Protein AF-A0A4R3LFB1-F1 (afdb_monomer_lite)

Organism: NCBI:txid114249

InterPro domains:
  IPR007159 SpoVT-AbrB domain [PF04014] (20-61)
  IPR007159 SpoVT-AbrB domain [SM00966] (21-67)
  IPR037914 SpoVT-AbrB domain superfamily [SSF89447] (18-91)

Sequence (94 aa):
MDMLKAKSRMYIFVGDAMQVARWGNSLAVRLPAAVVRELQLREGDEIEIVALERQRWAVRPASAPVEALRAVRRLRGRLPADFHFEREQAHERG

pLDDT: mean 78.95, std 16.66, range [34.06, 96.69]

Structure (mmCIF, N/CA/C/O backbone):
data_AF-A0A4R3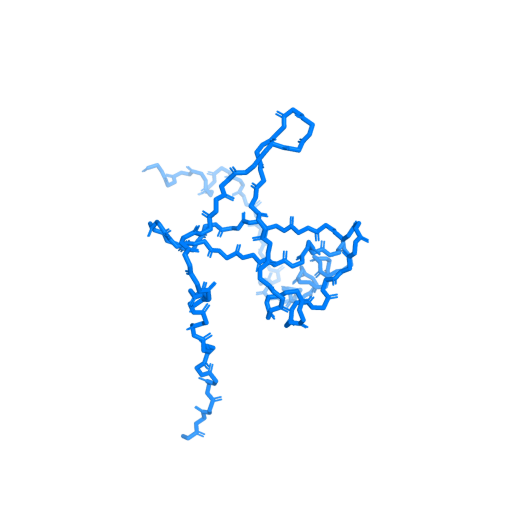LFB1-F1
#
_entry.id   AF-A0A4R3LFB1-F1
#
loop_
_atom_site.group_PDB
_atom_site.id
_atom_site.type_symbol
_atom_site.label_atom_id
_atom_site.label_alt_id
_atom_site.label_comp_id
_atom_site.label_asym_id
_atom_site.label_entity_id
_atom_site.label_seq_id
_atom_site.pdbx_PDB_ins_code
_atom_site.Cartn_x
_atom_site.Cartn_y
_atom_site.Cartn_z
_atom_site.occupancy
_atom_site.B_iso_or_equiv
_atom_site.auth_seq_id
_atom_site.auth_comp_id
_atom_site.auth_asym_id
_atom_site.auth_atom_id
_atom_site.pdbx_PDB_model_num
ATOM 1 N N . MET A 1 1 ? -15.205 1.292 -32.553 1.00 39.31 1 MET A N 1
ATOM 2 C CA . MET A 1 1 ? -15.851 0.336 -31.639 1.00 39.31 1 MET A CA 1
ATOM 3 C C . MET A 1 1 ? -14.728 -0.424 -30.971 1.00 39.31 1 MET A C 1
ATOM 5 O O . MET A 1 1 ? -14.278 -1.418 -31.512 1.00 39.31 1 MET A O 1
ATOM 9 N N . ASP A 1 2 ? -14.185 0.128 -29.887 1.00 35.47 2 ASP A N 1
ATOM 10 C CA . ASP A 1 2 ? -13.311 -0.650 -29.020 1.00 35.47 2 ASP A CA 1
ATOM 11 C C . ASP A 1 2 ? -13.526 -0.248 -27.564 1.00 35.47 2 ASP A C 1
ATOM 13 O O . ASP A 1 2 ? -13.599 0.927 -27.195 1.00 35.47 2 ASP A O 1
ATOM 17 N N . MET A 1 3 ? -13.762 -1.287 -26.784 1.00 34.06 3 MET A N 1
ATOM 18 C CA . MET A 1 3 ? -14.402 -1.325 -25.482 1.00 34.06 3 MET A CA 1
ATOM 19 C C . MET A 1 3 ? -13.317 -1.191 -24.413 1.00 34.06 3 MET A C 1
ATOM 21 O O . MET A 1 3 ? -12.946 -2.157 -23.746 1.00 34.06 3 MET A O 1
ATOM 25 N N . LEU A 1 4 ? -12.773 0.010 -24.220 1.00 43.22 4 LEU A N 1
ATOM 26 C CA . LEU A 1 4 ? -11.897 0.262 -23.075 1.00 43.22 4 LEU A CA 1
ATOM 27 C C . LEU A 1 4 ? -12.755 0.435 -21.822 1.00 43.22 4 LEU A C 1
ATOM 29 O O . LEU A 1 4 ? -13.140 1.536 -21.441 1.00 43.22 4 LEU A O 1
ATOM 33 N N . LYS A 1 5 ? -13.080 -0.727 -21.238 1.00 38.62 5 LYS A N 1
ATOM 34 C CA . LYS A 1 5 ? -13.634 -0.971 -19.903 1.00 38.62 5 LYS A CA 1
ATOM 35 C C . LYS A 1 5 ? -13.503 0.257 -19.003 1.00 38.62 5 LYS A C 1
ATOM 37 O O . LYS A 1 5 ? -12.423 0.534 -18.477 1.00 38.62 5 LYS A O 1
ATOM 42 N N . ALA A 1 6 ? -14.616 0.953 -18.793 1.00 37.59 6 ALA A N 1
ATOM 43 C CA . ALA A 1 6 ? -14.754 1.870 -17.679 1.00 37.59 6 ALA A CA 1
ATOM 44 C C . ALA A 1 6 ? -14.433 1.071 -16.407 1.00 37.59 6 ALA A C 1
ATOM 46 O O . ALA A 1 6 ? -15.207 0.207 -16.002 1.00 37.59 6 ALA A O 1
ATOM 47 N N . LYS A 1 7 ? -13.244 1.277 -15.825 1.00 42.03 7 LYS A N 1
ATOM 48 C CA . LYS A 1 7 ? -12.931 0.752 -14.495 1.00 42.03 7 LYS A CA 1
ATOM 49 C C . LYS A 1 7 ? -13.896 1.448 -13.548 1.00 42.03 7 LYS A C 1
ATOM 51 O O . LYS A 1 7 ? -13.717 2.630 -13.254 1.00 42.03 7 LYS A O 1
ATOM 56 N N . SER A 1 8 ? -14.955 0.743 -13.170 1.00 41.34 8 SER A N 1
ATOM 57 C CA . SER A 1 8 ? -15.963 1.208 -12.230 1.00 41.34 8 SER A CA 1
ATOM 58 C C . SER A 1 8 ? -15.265 1.821 -11.019 1.00 41.34 8 SER A C 1
ATOM 60 O O . SER A 1 8 ? -14.508 1.151 -10.320 1.00 41.34 8 SER A O 1
ATOM 62 N N . ARG A 1 9 ? -15.472 3.122 -10.797 1.00 49.72 9 ARG A N 1
ATOM 63 C CA . ARG A 1 9 ? -15.057 3.788 -9.562 1.00 49.72 9 ARG A CA 1
ATOM 64 C C . ARG A 1 9 ? -15.936 3.239 -8.447 1.00 49.72 9 ARG A C 1
ATOM 66 O O . ARG A 1 9 ? -17.066 3.689 -8.281 1.00 49.72 9 ARG A O 1
ATOM 73 N N . MET A 1 10 ? -15.446 2.242 -7.720 1.00 48.50 10 MET A N 1
ATOM 74 C CA . MET A 1 10 ? -16.169 1.703 -6.577 1.00 48.50 10 MET A CA 1
ATOM 75 C C . MET A 1 10 ? -15.872 2.569 -5.349 1.00 48.50 10 MET A C 1
ATOM 77 O O . MET A 1 10 ? -14.882 2.375 -4.648 1.00 48.50 10 MET A O 1
ATOM 81 N N . TYR A 1 11 ? -16.723 3.568 -5.116 1.00 55.19 11 TYR A N 1
ATOM 82 C CA . TYR A 1 11 ? -16.754 4.300 -3.852 1.00 55.19 11 TYR A CA 1
ATOM 83 C C . TYR A 1 11 ? -17.500 3.440 -2.833 1.00 55.19 11 TYR A C 1
ATOM 85 O O . TYR A 1 11 ? -18.728 3.382 -2.841 1.00 55.19 11 TYR A O 1
ATOM 93 N N . ILE A 1 12 ? -16.768 2.723 -1.983 1.00 57.25 12 ILE A N 1
ATOM 94 C CA . ILE A 1 12 ? -17.385 1.899 -0.942 1.00 57.25 12 ILE A CA 1
ATOM 95 C C . ILE A 1 12 ? -17.658 2.788 0.266 1.00 57.25 12 ILE A C 1
ATOM 97 O O . ILE A 1 12 ? -16.806 2.950 1.134 1.00 57.25 12 ILE A O 1
ATOM 101 N N . PHE A 1 13 ? -18.863 3.346 0.317 1.00 53.16 13 PHE A N 1
ATOM 102 C CA . PHE A 1 13 ? -19.466 3.849 1.549 1.00 53.16 13 PHE A CA 1
ATOM 103 C C . PHE A 1 13 ? -20.521 2.832 1.985 1.00 53.16 13 PHE A C 1
ATOM 105 O O . PHE A 1 13 ? -21.665 2.878 1.543 1.00 53.16 13 PHE A O 1
ATOM 112 N N . VAL A 1 14 ? -20.116 1.847 2.788 1.00 46.06 14 VAL A N 1
ATOM 113 C CA . VAL A 1 14 ? -21.036 0.870 3.387 1.00 46.06 14 VAL A CA 1
ATOM 114 C C . VAL A 1 14 ? -21.149 1.215 4.871 1.00 46.06 14 VAL A C 1
ATOM 116 O O . VAL A 1 14 ? -20.293 0.815 5.653 1.00 46.06 14 VAL A O 1
ATOM 119 N N . GLY A 1 15 ? -22.182 1.983 5.236 1.00 62.56 15 GLY A N 1
ATOM 120 C CA . GLY A 1 15 ? -22.472 2.405 6.616 1.00 62.56 15 GLY A CA 1
ATOM 121 C C . GLY A 1 15 ? -21.764 3.687 7.073 1.00 62.56 15 GLY A C 1
ATOM 122 O O . GLY A 1 15 ? -21.172 4.398 6.257 1.00 62.56 15 GLY A O 1
ATOM 123 N N . ASP A 1 16 ? -21.865 3.974 8.380 1.00 57.59 16 ASP A N 1
ATOM 124 C CA . ASP A 1 16 ? -21.187 5.092 9.053 1.00 57.59 16 ASP A CA 1
ATOM 125 C C . ASP A 1 16 ? -19.709 5.187 8.645 1.00 57.59 16 ASP A C 1
ATOM 127 O O . ASP A 1 16 ? -19.049 4.180 8.372 1.00 57.59 16 ASP A O 1
ATOM 131 N N . ALA A 1 17 ? -19.192 6.417 8.591 1.00 69.94 17 ALA A N 1
ATOM 132 C CA . ALA A 1 17 ? -17.844 6.715 8.123 1.00 69.94 17 ALA A CA 1
ATOM 133 C C . ALA A 1 17 ? -16.783 5.788 8.747 1.00 69.94 17 ALA A C 1
ATOM 135 O O . ALA A 1 17 ? -16.761 5.549 9.957 1.00 69.94 17 ALA A O 1
ATOM 136 N N . MET A 1 18 ? -15.871 5.286 7.908 1.00 82.12 18 MET A N 1
ATOM 137 C CA . MET A 1 18 ? -14.775 4.432 8.357 1.00 82.12 18 MET A CA 1
ATOM 138 C C . MET A 1 18 ? -13.893 5.169 9.365 1.00 82.12 18 MET A C 1
ATOM 140 O O . MET A 1 18 ? -13.400 6.261 9.089 1.00 82.12 18 MET A O 1
ATOM 144 N N . GLN A 1 19 ? -13.678 4.553 10.526 1.00 87.00 19 GLN A N 1
ATOM 145 C CA . GLN A 1 19 ? -12.847 5.123 11.581 1.00 87.00 19 GLN A CA 1
ATOM 146 C C . GLN A 1 19 ? -11.413 4.606 11.498 1.00 87.00 19 GLN A C 1
ATOM 148 O O . GLN A 1 19 ? -11.161 3.433 11.205 1.00 87.00 19 GLN A O 1
ATOM 153 N N . VAL A 1 20 ? -10.475 5.501 11.793 1.00 92.06 20 VAL A N 1
ATOM 154 C CA . VAL A 1 20 ? -9.061 5.171 11.949 1.00 92.06 20 VAL A CA 1
ATOM 155 C C . VAL A 1 20 ? -8.849 4.541 13.327 1.00 92.06 20 VAL A C 1
ATOM 157 O O . VAL A 1 20 ? -9.348 5.043 14.331 1.00 92.06 20 VAL A O 1
ATOM 160 N N . ALA A 1 21 ? -8.090 3.451 13.377 1.00 93.81 21 ALA A N 1
ATOM 161 C CA . ALA A 1 21 ? -7.708 2.745 14.595 1.00 93.81 21 ALA A CA 1
ATOM 162 C C . ALA A 1 21 ? -6.179 2.654 14.718 1.00 93.81 21 ALA A C 1
ATOM 164 O O . ALA A 1 21 ? -5.451 2.948 13.773 1.00 93.81 21 ALA A O 1
ATOM 165 N N . ARG A 1 22 ? -5.678 2.234 15.883 1.00 96.69 22 ARG A N 1
ATOM 166 C CA . ARG A 1 22 ? -4.244 2.024 16.128 1.00 96.69 22 ARG A CA 1
ATOM 167 C C . ARG A 1 22 ? -3.884 0.544 15.990 1.00 96.69 22 ARG A C 1
ATOM 169 O O . ARG A 1 22 ? -4.535 -0.297 16.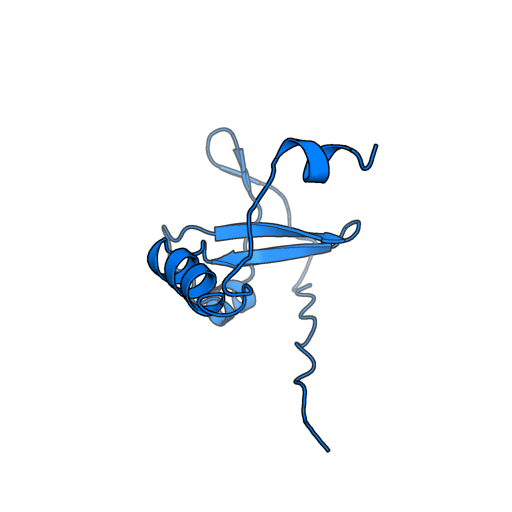604 1.00 96.69 22 ARG A O 1
ATOM 176 N N . TRP A 1 23 ? -2.830 0.245 15.235 1.00 94.12 23 TRP A N 1
ATOM 177 C CA . TRP A 1 23 ? -2.214 -1.077 15.116 1.00 94.12 23 TRP A CA 1
ATOM 178 C C . TRP A 1 23 ? -0.721 -0.955 15.432 1.00 94.12 23 TRP A C 1
ATOM 180 O O . TRP A 1 23 ? 0.041 -0.345 14.682 1.00 94.12 23 TRP A O 1
ATOM 190 N N . GLY A 1 24 ? -0.311 -1.463 16.598 1.00 94.25 24 GLY A N 1
ATOM 191 C CA . GLY A 1 24 ? 1.033 -1.221 17.126 1.00 94.25 24 GLY A CA 1
ATOM 192 C C . GLY A 1 24 ? 1.317 0.279 17.271 1.00 94.25 24 GLY A C 1
ATOM 193 O O . GLY A 1 24 ? 0.539 1.007 17.889 1.00 94.25 24 GLY A O 1
ATOM 194 N N . ASN A 1 25 ? 2.408 0.738 16.654 1.00 96.56 25 ASN A N 1
ATOM 195 C CA . ASN A 1 25 ? 2.826 2.146 16.644 1.00 96.56 25 ASN A CA 1
ATOM 196 C C . ASN A 1 25 ? 2.258 2.946 15.458 1.00 96.56 25 ASN A C 1
ATOM 198 O O . ASN A 1 25 ? 2.666 4.083 15.231 1.00 96.56 25 ASN A O 1
ATOM 202 N N . SER A 1 26 ? 1.337 2.365 14.689 1.00 94.88 26 SER A N 1
ATOM 203 C CA . SER A 1 26 ? 0.818 2.955 13.456 1.00 94.88 26 SER A CA 1
ATOM 204 C C . SER A 1 26 ? -0.700 3.105 13.480 1.00 94.88 26 SER A C 1
ATOM 206 O O . SER A 1 26 ? -1.404 2.503 14.295 1.00 94.88 26 SER A O 1
ATOM 208 N N . LEU A 1 27 ? -1.209 3.939 12.574 1.0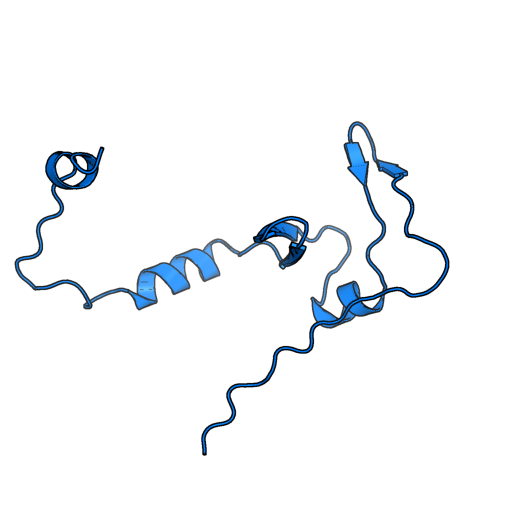0 95.25 27 LEU A N 1
ATOM 209 C CA . LEU A 1 27 ? -2.636 4.081 12.309 1.00 95.25 27 LEU A CA 1
ATOM 210 C C . LEU A 1 27 ? -3.061 3.145 11.178 1.00 95.25 27 LEU A C 1
ATOM 212 O O . LEU A 1 27 ? -2.30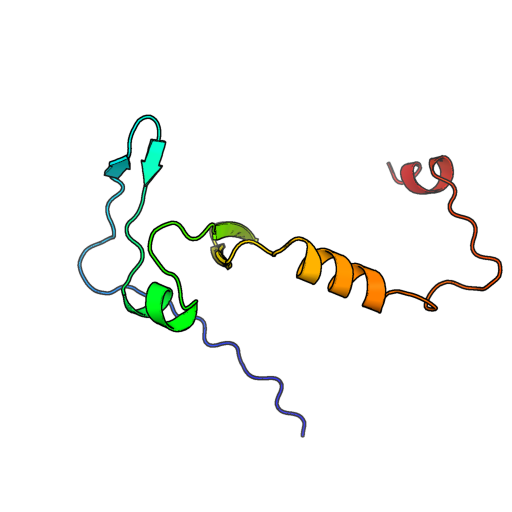7 2.910 10.237 1.00 95.25 27 LEU A O 1
ATOM 216 N N . ALA A 1 28 ? -4.285 2.642 11.270 1.00 92.56 28 ALA A N 1
ATOM 217 C CA . ALA A 1 28 ? -4.865 1.711 10.321 1.00 92.56 28 ALA A CA 1
ATOM 218 C C . ALA A 1 28 ? -6.329 2.057 10.046 1.00 92.56 28 ALA A C 1
ATOM 220 O O . ALA A 1 28 ? -7.052 2.550 10.913 1.00 92.56 28 ALA A O 1
ATOM 221 N N . VAL A 1 29 ? -6.778 1.741 8.836 1.00 90.00 29 VAL A N 1
ATOM 222 C CA . VAL A 1 29 ? -8.194 1.723 8.463 1.00 90.00 29 VAL A CA 1
ATOM 223 C C . VAL A 1 29 ? -8.594 0.290 8.158 1.00 90.00 29 VAL A C 1
ATOM 225 O O . VAL A 1 29 ? -7.781 -0.511 7.695 1.00 90.00 29 VAL A O 1
ATOM 228 N N . ARG A 1 30 ? -9.854 -0.053 8.412 1.00 89.12 30 ARG A N 1
ATOM 229 C CA . ARG A 1 30 ? -10.388 -1.344 7.973 1.00 89.12 30 ARG A CA 1
ATOM 230 C C . ARG A 1 30 ? -10.517 -1.324 6.450 1.00 89.12 30 ARG A C 1
ATOM 232 O O . ARG A 1 30 ? -10.878 -0.299 5.886 1.00 89.12 30 ARG A O 1
ATOM 239 N N . LEU A 1 31 ? -10.260 -2.444 5.781 1.00 87.75 31 LEU A N 1
ATOM 240 C CA . LEU A 1 31 ? -10.615 -2.593 4.369 1.00 87.75 31 LEU A CA 1
ATOM 241 C C . LEU A 1 31 ? -12.017 -3.206 4.269 1.00 87.75 31 LEU A C 1
ATOM 243 O O . LEU A 1 31 ? -12.279 -4.220 4.920 1.00 87.75 31 LEU A O 1
ATOM 247 N N . PRO A 1 32 ? -12.938 -2.630 3.476 1.00 87.06 32 PRO A N 1
ATOM 248 C CA . PRO A 1 32 ? -14.244 -3.236 3.273 1.00 87.06 32 PRO A CA 1
ATOM 249 C C . PRO A 1 32 ? -14.121 -4.621 2.627 1.00 87.06 32 PRO A C 1
ATOM 251 O O . PRO A 1 32 ? -13.276 -4.837 1.757 1.00 87.06 32 PRO A O 1
ATOM 254 N N . ALA A 1 33 ? -15.032 -5.537 2.963 1.00 86.00 33 ALA A N 1
ATOM 255 C CA . ALA A 1 33 ? -15.007 -6.909 2.446 1.00 86.00 33 ALA A CA 1
ATOM 256 C C . ALA A 1 33 ? -15.067 -6.999 0.908 1.00 86.00 33 ALA A C 1
ATOM 258 O O . ALA A 1 33 ? -14.598 -7.982 0.338 1.00 86.00 33 ALA A O 1
ATOM 259 N N . ALA A 1 34 ? -15.655 -6.005 0.235 1.00 84.88 34 ALA A N 1
ATOM 260 C CA . ALA A 1 34 ? -15.662 -5.930 -1.224 1.00 84.88 34 ALA A CA 1
ATOM 261 C C . ALA A 1 34 ? -14.257 -5.661 -1.796 1.00 84.88 34 ALA A C 1
ATOM 263 O O . ALA A 1 34 ? -13.871 -6.334 -2.747 1.00 84.88 34 ALA A O 1
ATOM 264 N N . VAL A 1 35 ? -13.465 -4.774 -1.172 1.00 86.44 35 VAL A N 1
ATOM 265 C CA . VAL A 1 35 ? -12.068 -4.508 -1.576 1.00 86.44 35 VAL A CA 1
ATOM 266 C C . VAL A 1 35 ? -11.215 -5.754 -1.399 1.00 86.44 35 VAL A C 1
ATOM 268 O O . VAL A 1 35 ? -10.497 -6.139 -2.314 1.00 86.44 35 VAL A O 1
ATOM 271 N N . VAL A 1 36 ? -11.321 -6.404 -0.236 1.00 90.75 36 VAL A N 1
ATOM 272 C CA . VAL A 1 36 ? -10.563 -7.627 0.074 1.00 90.75 36 VAL A CA 1
ATOM 273 C C . VAL A 1 36 ? -10.839 -8.710 -0.969 1.00 90.75 36 VAL A C 1
ATOM 275 O O . VAL A 1 36 ? -9.907 -9.325 -1.477 1.00 90.75 36 VAL A O 1
ATOM 278 N N . ARG A 1 37 ? -12.111 -8.902 -1.344 1.00 89.75 37 ARG A N 1
ATOM 279 C CA . ARG A 1 37 ? -12.513 -9.880 -2.364 1.00 89.75 37 ARG A CA 1
ATOM 280 C C . ARG A 1 37 ? -12.021 -9.523 -3.764 1.00 89.75 37 ARG A C 1
ATOM 282 O O . ARG A 1 37 ? -11.513 -10.398 -4.455 1.00 89.75 37 ARG A O 1
ATOM 289 N N . GLU A 1 38 ? -12.169 -8.270 -4.183 1.00 87.75 38 GLU A N 1
ATOM 290 C CA . GLU A 1 38 ? -11.762 -7.829 -5.522 1.00 87.75 38 GLU A CA 1
ATOM 291 C C . GLU A 1 38 ? -10.244 -7.908 -5.716 1.00 87.75 38 GLU A C 1
ATOM 293 O O . GLU A 1 38 ? -9.774 -8.384 -6.748 1.00 87.75 38 GLU A O 1
ATOM 298 N N . LEU A 1 39 ? -9.480 -7.498 -4.702 1.00 88.31 39 LEU A N 1
ATOM 299 C CA . LEU A 1 39 ? -8.019 -7.549 -4.713 1.00 88.31 39 LEU A CA 1
ATOM 300 C C . LEU A 1 39 ? -7.455 -8.919 -4.297 1.00 88.31 39 LEU A C 1
ATOM 302 O O . LEU A 1 39 ? -6.242 -9.097 -4.321 1.00 88.31 39 LEU A O 1
ATOM 306 N N . GLN A 1 40 ? -8.324 -9.875 -3.945 1.00 91.56 40 GLN A N 1
ATOM 307 C CA . GLN A 1 40 ? -7.982 -11.231 -3.494 1.00 91.56 40 GLN A CA 1
ATOM 308 C C . GLN A 1 40 ? -6.989 -11.265 -2.320 1.00 91.56 40 GLN A C 1
ATOM 310 O O . GLN A 1 40 ? -6.170 -12.179 -2.224 1.00 91.56 40 GLN A O 1
ATOM 315 N N . LEU A 1 41 ? -7.084 -10.275 -1.429 1.00 91.69 41 LEU A N 1
ATOM 316 C CA . LEU A 1 41 ? -6.179 -10.121 -0.294 1.00 91.69 41 LEU A CA 1
ATOM 317 C C . LEU A 1 41 ? -6.439 -11.182 0.774 1.00 91.69 41 LEU A C 1
ATOM 319 O O . LEU A 1 41 ? -7.583 -11.564 1.044 1.00 91.69 41 LEU A O 1
ATOM 323 N N . ARG A 1 42 ? -5.363 -11.600 1.426 1.00 93.69 42 ARG A N 1
ATOM 324 C CA . ARG A 1 42 ? -5.334 -12.504 2.573 1.00 93.69 42 ARG A CA 1
ATOM 325 C C . ARG A 1 42 ? -4.612 -11.832 3.732 1.00 93.69 42 ARG A C 1
ATOM 327 O O . ARG A 1 42 ? -3.931 -10.821 3.574 1.00 93.69 42 ARG A O 1
ATOM 334 N N . GLU A 1 43 ? -4.786 -12.386 4.924 1.00 90.88 43 GLU A N 1
ATOM 335 C CA . GLU A 1 43 ? -4.013 -11.941 6.079 1.00 90.88 43 GLU A CA 1
ATOM 336 C C . GLU A 1 43 ? -2.511 -12.127 5.815 1.00 90.88 43 GLU A C 1
ATOM 338 O O . GLU A 1 43 ? -2.088 -13.174 5.328 1.00 90.88 43 GLU A O 1
ATOM 343 N N . GLY A 1 44 ? -1.725 -11.092 6.120 1.00 89.88 44 GLY A N 1
ATOM 344 C CA . GLY A 1 44 ? -0.283 -11.063 5.871 1.00 89.88 44 GLY A CA 1
ATOM 345 C C . GLY A 1 44 ? 0.127 -10.569 4.481 1.00 89.88 44 GLY A C 1
ATOM 346 O O . GLY A 1 44 ? 1.316 -10.347 4.272 1.00 89.88 44 GLY A O 1
ATOM 347 N N . ASP A 1 45 ? -0.813 -10.351 3.554 1.00 91.38 45 ASP A N 1
ATOM 348 C CA . ASP A 1 45 ? -0.482 -9.795 2.240 1.00 91.38 45 ASP A CA 1
ATOM 349 C C . ASP A 1 45 ? 0.003 -8.345 2.349 1.00 91.38 45 ASP A C 1
ATOM 351 O O . ASP A 1 45 ? -0.577 -7.508 3.050 1.00 91.38 45 ASP A O 1
ATOM 355 N N . GLU A 1 46 ? 1.042 -8.027 1.581 1.00 90.44 46 GLU A N 1
ATOM 356 C CA . GLU A 1 46 ? 1.518 -6.659 1.430 1.00 90.44 46 GLU A CA 1
ATOM 357 C C . GLU A 1 46 ? 0.659 -5.890 0.421 1.00 90.44 46 GLU A C 1
ATOM 359 O O . GLU A 1 46 ? 0.325 -6.369 -0.669 1.00 90.44 46 GLU A O 1
ATOM 364 N N . ILE A 1 47 ? 0.334 -4.649 0.775 1.00 90.25 47 ILE A N 1
ATOM 365 C CA . ILE A 1 47 ? -0.412 -3.723 -0.074 1.00 90.25 47 ILE A CA 1
ATOM 366 C C . ILE A 1 47 ? 0.309 -2.385 -0.172 1.00 90.25 47 ILE A C 1
ATOM 368 O O . ILE A 1 47 ? 1.035 -1.969 0.727 1.00 90.25 47 ILE A O 1
ATOM 372 N N . GLU A 1 48 ? 0.040 -1.672 -1.256 1.00 89.94 48 GLU A N 1
ATOM 373 C CA . GLU A 1 48 ? 0.501 -0.309 -1.477 1.00 89.94 48 GLU A CA 1
ATOM 374 C C . GLU A 1 48 ? -0.697 0.640 -1.544 1.00 89.94 48 GLU A C 1
ATOM 376 O O . GLU A 1 48 ? -1.698 0.357 -2.212 1.00 89.94 48 GLU A O 1
ATOM 381 N N . ILE A 1 49 ? -0.566 1.799 -0.895 1.00 89.00 49 ILE A N 1
ATOM 382 C CA . ILE A 1 49 ? -1.490 2.925 -1.041 1.00 89.00 49 ILE A CA 1
ATOM 383 C C . ILE A 1 49 ? -0.796 3.989 -1.889 1.00 89.00 49 ILE A C 1
ATOM 385 O O . ILE A 1 49 ? 0.244 4.517 -1.504 1.00 89.00 49 ILE A O 1
ATOM 389 N N . VAL A 1 50 ? -1.366 4.307 -3.050 1.00 86.50 50 VAL A N 1
ATOM 390 C CA . VAL A 1 50 ? -0.780 5.241 -4.022 1.00 86.50 50 VAL A CA 1
ATOM 391 C C . VAL A 1 50 ? -1.702 6.429 -4.268 1.00 86.50 50 VAL A C 1
ATOM 393 O O . VAL A 1 50 ? -2.919 6.274 -4.377 1.00 86.50 50 VAL A O 1
ATOM 396 N N . ALA A 1 51 ? -1.132 7.629 -4.372 1.00 87.19 51 ALA A N 1
ATOM 397 C CA . ALA A 1 51 ? -1.886 8.820 -4.748 1.00 87.19 51 ALA A CA 1
ATOM 398 C C . ALA A 1 51 ? -2.212 8.779 -6.248 1.00 87.19 51 ALA A C 1
ATOM 400 O O . ALA A 1 51 ? -1.324 8.580 -7.075 1.00 87.19 51 ALA A O 1
ATOM 401 N N . LEU A 1 52 ? -3.482 8.982 -6.600 1.00 83.25 52 LEU A N 1
ATOM 402 C CA . LEU A 1 52 ? -3.912 9.158 -7.990 1.00 83.25 52 LEU A CA 1
ATOM 403 C C . LEU A 1 52 ? -4.054 10.641 -8.344 1.00 83.25 52 LEU A C 1
ATOM 405 O O . LEU A 1 52 ? -3.681 11.057 -9.435 1.00 83.25 52 LEU A O 1
ATOM 409 N N . GLU A 1 53 ? -4.621 11.429 -7.431 1.00 82.81 53 GLU A N 1
ATOM 410 C CA . GLU A 1 53 ? -4.736 12.888 -7.524 1.00 82.81 53 GLU A CA 1
ATOM 411 C C . GLU A 1 53 ? -4.983 13.478 -6.126 1.00 82.81 53 GLU A C 1
ATOM 413 O O . GLU A 1 53 ? -4.964 12.763 -5.120 1.00 82.81 53 GLU A O 1
ATOM 418 N N . ARG A 1 54 ? -5.266 14.784 -6.050 1.00 85.62 54 ARG A N 1
ATOM 419 C CA . ARG A 1 54 ? -5.658 15.438 -4.797 1.00 85.62 54 ARG A CA 1
ATOM 420 C C . ARG A 1 54 ? -6.835 14.692 -4.167 1.00 85.62 54 ARG A C 1
ATOM 422 O O . ARG A 1 54 ? -7.892 14.574 -4.770 1.00 85.62 54 ARG A O 1
ATOM 429 N N . GLN A 1 55 ? -6.626 14.196 -2.949 1.00 83.62 55 GLN A N 1
ATOM 430 C CA . GLN A 1 55 ? -7.622 13.472 -2.149 1.00 83.62 55 GLN A CA 1
ATOM 431 C C . GLN A 1 55 ? -8.145 12.155 -2.755 1.00 83.62 55 GLN A C 1
ATOM 433 O O . GLN A 1 55 ? -9.013 11.530 -2.149 1.00 83.62 55 GLN A O 1
ATOM 438 N N . ARG A 1 56 ? -7.606 11.670 -3.885 1.00 81.81 56 ARG A N 1
ATOM 439 C CA . ARG A 1 56 ? -7.913 10.324 -4.392 1.00 81.81 56 ARG A CA 1
ATOM 440 C C . ARG A 1 56 ? -6.697 9.428 -4.285 1.00 81.81 56 ARG A C 1
ATOM 442 O O . ARG A 1 56 ? -5.655 9.690 -4.884 1.00 81.81 56 ARG A O 1
ATOM 449 N N . TRP A 1 57 ? -6.893 8.326 -3.586 1.00 86.56 57 TRP A N 1
ATOM 450 C CA . TRP A 1 57 ? -5.885 7.307 -3.356 1.00 86.56 57 TRP A CA 1
ATOM 451 C C . TRP A 1 57 ? -6.403 5.965 -3.858 1.00 86.56 57 TRP A C 1
ATOM 453 O O . TRP A 1 57 ? -7.610 5.723 -3.870 1.00 86.56 57 TRP A O 1
ATOM 463 N N . ALA A 1 58 ? -5.492 5.103 -4.289 1.00 85.94 58 ALA A N 1
ATOM 464 C CA . ALA A 1 58 ? -5.787 3.730 -4.660 1.00 85.94 58 ALA A CA 1
ATOM 465 C C . ALA A 1 58 ? -5.038 2.767 -3.749 1.00 85.94 58 ALA A C 1
ATOM 467 O O . ALA A 1 58 ? -3.899 3.026 -3.367 1.00 85.94 58 ALA A O 1
ATOM 468 N N . VAL A 1 59 ? -5.680 1.640 -3.457 1.00 88.56 59 VAL A N 1
ATOM 469 C CA . VAL A 1 59 ? -5.064 0.490 -2.798 1.00 88.56 59 VAL A CA 1
ATOM 470 C C . VAL A 1 59 ? -4.821 -0.577 -3.856 1.00 88.56 59 VAL A C 1
ATOM 472 O O . VAL A 1 59 ? -5.698 -0.838 -4.683 1.00 88.56 59 VAL A O 1
ATOM 475 N N . ARG A 1 60 ? -3.641 -1.191 -3.841 1.00 87.69 60 ARG A N 1
ATOM 476 C CA . ARG A 1 60 ? -3.303 -2.322 -4.709 1.00 87.69 60 ARG A CA 1
ATOM 477 C C . ARG A 1 60 ? -2.454 -3.348 -3.956 1.00 87.69 60 ARG A C 1
ATOM 479 O O . ARG A 1 60 ? -1.757 -2.950 -3.027 1.00 87.69 60 ARG A O 1
ATOM 486 N N . PRO A 1 61 ? -2.460 -4.628 -4.359 1.00 88.25 61 PRO A N 1
ATOM 487 C CA . PRO A 1 61 ? -1.452 -5.579 -3.903 1.00 88.25 61 PRO A CA 1
ATOM 488 C C . PRO A 1 61 ? -0.048 -5.053 -4.213 1.00 88.25 61 PRO A C 1
ATOM 490 O O . PRO A 1 61 ? 0.157 -4.440 -5.271 1.00 88.25 61 PRO A O 1
ATOM 493 N N . ALA A 1 62 ? 0.903 -5.286 -3.311 1.00 85.31 62 ALA A N 1
ATOM 494 C CA . ALA A 1 62 ? 2.296 -4.954 -3.567 1.00 85.31 62 ALA A CA 1
ATOM 495 C C . ALA A 1 62 ? 2.784 -5.704 -4.814 1.00 85.31 62 ALA A C 1
ATOM 497 O O . ALA A 1 62 ? 2.478 -6.883 -5.029 1.00 85.31 62 ALA A O 1
ATOM 498 N N . SER A 1 63 ? 3.508 -5.007 -5.690 1.00 75.06 63 SER A N 1
ATOM 499 C CA . SER A 1 63 ? 4.000 -5.641 -6.914 1.00 75.06 63 SER A CA 1
ATOM 500 C C . SER A 1 63 ? 5.122 -6.611 -6.567 1.00 75.06 63 SER A C 1
ATOM 502 O O . SER A 1 63 ? 6.189 -6.192 -6.125 1.00 75.06 63 SER A O 1
ATOM 504 N N . ALA A 1 64 ? 4.921 -7.906 -6.827 1.00 72.31 64 ALA A N 1
ATOM 505 C CA . ALA A 1 64 ? 5.993 -8.881 -6.671 1.00 72.31 64 ALA A CA 1
ATOM 506 C C . ALA A 1 64 ? 7.213 -8.473 -7.530 1.00 72.31 64 ALA A C 1
ATOM 508 O O . ALA A 1 64 ? 7.029 -8.019 -8.667 1.00 72.31 64 ALA A O 1
ATOM 509 N N . PRO A 1 65 ? 8.460 -8.692 -7.070 1.00 74.88 65 PRO A N 1
ATOM 510 C CA . PRO A 1 65 ? 9.670 -8.357 -7.832 1.00 74.88 65 PRO A CA 1
ATOM 511 C C . PRO A 1 65 ? 9.668 -8.909 -9.267 1.00 74.88 65 PRO A C 1
ATOM 513 O O . PRO A 1 65 ? 10.163 -8.280 -10.203 1.00 74.88 65 PRO A O 1
ATOM 516 N N . VAL A 1 66 ? 9.042 -10.071 -9.462 1.00 75.50 66 VAL A N 1
ATOM 517 C CA . VAL A 1 66 ? 8.856 -10.703 -10.773 1.00 75.50 66 VAL A CA 1
ATOM 518 C C . VAL A 1 66 ? 7.957 -9.873 -11.696 1.00 75.50 66 VAL A C 1
ATOM 520 O O . VAL A 1 66 ? 8.264 -9.752 -12.881 1.00 75.50 66 VAL A O 1
ATOM 523 N N . GLU A 1 67 ? 6.879 -9.276 -11.188 1.00 76.69 67 GLU A N 1
ATOM 524 C CA . GLU A 1 67 ? 5.982 -8.419 -11.974 1.00 76.69 67 GLU A CA 1
ATOM 525 C C . GLU A 1 67 ? 6.644 -7.089 -12.341 1.00 76.69 67 GLU A C 1
ATOM 527 O O . GLU A 1 67 ? 6.538 -6.638 -13.485 1.00 76.69 67 GLU A O 1
ATOM 5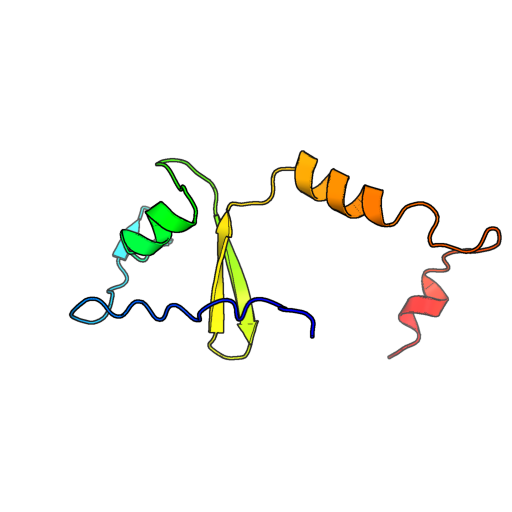32 N N . ALA A 1 68 ? 7.413 -6.507 -11.417 1.00 79.75 68 ALA A N 1
ATOM 533 C CA . ALA A 1 68 ? 8.236 -5.335 -11.705 1.00 79.75 68 ALA A CA 1
ATOM 534 C C . ALA A 1 68 ? 9.250 -5.640 -12.821 1.00 79.75 68 ALA A C 1
ATOM 536 O O . ALA A 1 68 ? 9.346 -4.912 -13.814 1.00 79.75 68 ALA A O 1
ATOM 537 N N . LEU A 1 69 ? 9.943 -6.778 -12.729 1.00 85.50 69 LEU A N 1
ATOM 538 C CA . LEU A 1 69 ? 10.884 -7.210 -13.757 1.00 85.50 69 LEU A CA 1
ATOM 539 C C . LEU A 1 69 ? 10.192 -7.497 -15.100 1.00 85.50 69 LEU A C 1
ATOM 541 O O . LEU A 1 69 ? 10.720 -7.137 -16.154 1.00 85.50 69 LEU A O 1
ATOM 545 N N . ARG A 1 70 ? 9.000 -8.109 -15.092 1.00 87.25 70 ARG A N 1
ATOM 546 C CA . ARG A 1 70 ? 8.168 -8.289 -16.296 1.00 87.25 70 ARG A CA 1
ATOM 547 C C . ARG A 1 70 ? 7.821 -6.942 -16.927 1.00 87.25 70 ARG A C 1
ATOM 549 O O . ARG A 1 70 ? 7.923 -6.814 -18.146 1.00 87.25 70 ARG A O 1
ATOM 556 N N . ALA A 1 71 ? 7.469 -5.936 -16.128 1.00 83.69 71 ALA A N 1
ATOM 557 C CA . ALA A 1 71 ? 7.159 -4.599 -16.622 1.00 83.69 71 ALA A CA 1
ATOM 558 C C . ALA A 1 71 ? 8.353 -3.946 -17.329 1.00 83.69 71 ALA A C 1
ATOM 560 O O . ALA A 1 71 ? 8.191 -3.464 -18.450 1.00 83.69 71 ALA A O 1
ATOM 561 N N . VAL A 1 72 ? 9.548 -4.014 -16.736 1.00 88.06 72 VAL A N 1
ATOM 562 C CA . VAL A 1 72 ? 10.789 -3.524 -17.362 1.00 88.06 72 VAL A CA 1
ATOM 563 C C . VAL A 1 72 ? 11.087 -4.284 -18.655 1.00 88.06 72 VAL A C 1
ATOM 565 O O . VAL A 1 72 ? 11.409 -3.684 -19.679 1.00 88.06 72 VAL A O 1
ATOM 568 N N . ARG A 1 73 ? 10.924 -5.613 -18.655 1.00 89.44 73 ARG A N 1
ATOM 569 C CA . ARG A 1 73 ? 11.170 -6.444 -19.844 1.00 89.44 73 ARG A CA 1
ATOM 570 C C . ARG A 1 73 ? 10.278 -6.075 -21.033 1.00 89.44 73 ARG A C 1
ATOM 572 O O . ARG A 1 73 ? 10.746 -6.198 -22.160 1.00 89.44 73 ARG A O 1
ATOM 579 N N . ARG A 1 74 ? 9.054 -5.571 -20.817 1.00 89.81 74 ARG A N 1
ATOM 580 C CA . ARG A 1 74 ? 8.167 -5.088 -21.902 1.00 89.81 74 ARG A CA 1
ATOM 581 C C . ARG A 1 74 ? 8.709 -3.869 -22.657 1.00 89.81 74 ARG A C 1
ATOM 583 O O . ARG A 1 74 ? 8.237 -3.582 -23.754 1.00 89.81 74 ARG A O 1
ATOM 590 N N . LEU A 1 75 ? 9.660 -3.140 -22.076 1.00 87.44 75 LEU A N 1
ATOM 591 C CA . LEU A 1 75 ? 10.274 -1.961 -22.692 1.00 87.44 75 LEU A CA 1
ATOM 592 C C . LEU A 1 75 ? 11.523 -2.302 -23.521 1.00 87.44 75 LEU A C 1
ATOM 594 O O . LEU A 1 75 ? 12.077 -1.421 -24.177 1.00 87.44 75 LEU A O 1
ATOM 598 N N . ARG A 1 76 ? 11.966 -3.568 -23.524 1.00 88.00 76 ARG A N 1
ATOM 599 C CA . ARG A 1 76 ? 13.120 -4.012 -24.318 1.00 88.00 76 ARG A CA 1
ATOM 600 C C . ARG A 1 76 ? 12.878 -3.801 -25.814 1.00 88.00 76 ARG A C 1
ATOM 602 O O . ARG A 1 76 ? 11.768 -3.995 -26.298 1.00 88.00 76 ARG A O 1
ATOM 609 N N . GLY A 1 77 ? 13.934 -3.420 -26.532 1.00 86.88 77 GLY A N 1
ATOM 610 C CA . GLY A 1 77 ? 13.909 -3.232 -27.988 1.00 86.88 77 GLY A CA 1
ATOM 611 C C . GLY A 1 77 ? 13.178 -1.977 -28.472 1.00 86.88 77 GLY A C 1
ATOM 612 O O . GLY A 1 77 ? 13.023 -1.806 -29.673 1.00 86.88 77 GLY A O 1
ATOM 613 N N . ARG A 1 78 ? 12.719 -1.102 -27.565 1.00 88.31 78 ARG A N 1
ATOM 614 C CA . ARG A 1 78 ? 12.077 0.175 -27.928 1.00 88.31 78 ARG A CA 1
ATOM 615 C C . ARG A 1 78 ? 13.057 1.327 -28.132 1.00 88.31 78 ARG A C 1
ATOM 617 O O . ARG A 1 78 ? 12.662 2.356 -28.668 1.00 88.31 78 ARG A O 1
ATOM 624 N N . LEU A 1 79 ? 14.289 1.182 -27.653 1.00 88.31 79 LEU A N 1
ATOM 625 C CA . LEU A 1 79 ? 15.321 2.198 -27.814 1.00 88.31 79 LEU A CA 1
ATOM 626 C C . LEU A 1 79 ? 16.007 2.022 -29.177 1.00 88.31 79 LEU A C 1
ATOM 628 O O . LEU A 1 79 ? 16.245 0.875 -29.570 1.00 88.31 79 LEU A O 1
ATOM 632 N N . PRO A 1 80 ? 16.316 3.124 -29.883 1.00 90.00 80 PRO A N 1
ATOM 633 C CA . PRO A 1 80 ? 17.152 3.094 -31.079 1.00 90.00 80 PRO A CA 1
ATOM 634 C C . PRO A 1 80 ? 18.479 2.362 -30.848 1.00 90.00 80 PRO A C 1
ATOM 636 O O . PRO A 1 80 ? 18.993 2.328 -29.729 1.00 90.00 80 PRO A O 1
ATOM 639 N N . ALA A 1 81 ? 19.039 1.781 -31.910 1.00 87.81 81 ALA A N 1
ATOM 640 C CA . ALA A 1 81 ? 20.295 1.029 -31.833 1.00 87.81 81 ALA A CA 1
ATOM 641 C C . ALA A 1 81 ? 21.489 1.897 -31.392 1.00 87.81 81 ALA A C 1
ATOM 643 O O . ALA A 1 81 ? 22.438 1.392 -30.802 1.00 87.81 81 ALA A O 1
ATOM 644 N N . ASP A 1 82 ? 21.415 3.195 -31.662 1.00 90.19 82 ASP A N 1
ATOM 645 C CA . ASP A 1 82 ? 22.386 4.239 -31.346 1.00 90.19 82 ASP A CA 1
ATOM 646 C C . ASP A 1 82 ? 22.021 5.039 -30.083 1.00 90.19 82 ASP A C 1
ATOM 648 O O . ASP A 1 82 ? 22.664 6.039 -29.767 1.00 90.19 82 ASP A O 1
ATOM 652 N N . PHE A 1 83 ? 20.995 4.616 -29.338 1.00 87.38 83 PHE A N 1
ATOM 653 C CA . PHE A 1 83 ? 20.568 5.325 -28.140 1.00 87.38 83 PHE A CA 1
ATOM 654 C C . PHE A 1 83 ? 21.643 5.285 -27.048 1.00 87.38 83 PHE A C 1
ATOM 656 O O . PHE A 1 83 ? 21.957 4.228 -26.496 1.00 87.38 83 PHE A O 1
ATOM 663 N N . HIS A 1 84 ? 22.136 6.464 -26.678 1.00 85.00 84 HIS A N 1
ATOM 664 C CA . HIS A 1 84 ? 23.026 6.673 -25.544 1.00 85.00 84 HIS A CA 1
ATOM 665 C C . HIS A 1 84 ? 22.300 7.483 -24.464 1.00 85.00 84 HIS A C 1
ATOM 667 O O . HIS A 1 84 ? 21.719 8.531 -24.741 1.00 85.00 84 HIS A O 1
ATOM 673 N N . PHE A 1 85 ? 22.304 6.986 -23.225 1.00 85.19 85 PHE A N 1
ATOM 674 C CA . PHE A 1 85 ? 21.710 7.702 -22.098 1.00 85.19 85 PHE A CA 1
ATOM 675 C C . PHE A 1 85 ? 22.760 8.594 -21.432 1.00 85.19 85 PHE A C 1
ATOM 677 O O . PHE A 1 85 ? 23.637 8.095 -20.727 1.00 85.19 85 PHE A O 1
ATOM 684 N N . GLU A 1 86 ? 22.636 9.911 -21.605 1.00 86.56 86 GLU A N 1
ATOM 685 C CA . GLU A 1 86 ? 23.455 10.895 -20.893 1.00 86.56 86 GLU A CA 1
ATOM 686 C C . GLU A 1 86 ? 22.681 11.534 -19.747 1.00 86.56 86 GLU A C 1
ATOM 688 O O . GLU A 1 86 ? 21.659 12.193 -19.934 1.00 86.56 86 GLU A O 1
ATOM 693 N N . ARG A 1 87 ? 23.198 11.333 -18.533 1.00 80.88 87 ARG A N 1
ATOM 694 C CA . ARG A 1 87 ? 22.586 11.815 -17.294 1.00 80.88 87 ARG A CA 1
ATOM 695 C C . ARG A 1 87 ? 22.514 13.343 -17.242 1.00 80.88 87 ARG A C 1
ATOM 697 O O . ARG A 1 87 ? 21.467 13.869 -16.884 1.00 80.88 87 ARG A O 1
ATOM 704 N N . GLU A 1 88 ? 23.599 14.027 -17.601 1.00 83.38 88 GLU A N 1
ATOM 705 C CA . GLU A 1 88 ? 23.706 15.490 -17.500 1.00 83.38 88 GLU A CA 1
ATOM 706 C C . GLU A 1 88 ? 22.661 16.192 -18.384 1.00 83.38 88 GLU A C 1
ATOM 708 O O . GLU A 1 88 ? 21.857 16.970 -17.877 1.00 83.38 88 GLU A O 1
ATOM 713 N N . GLN A 1 89 ? 22.542 15.799 -19.661 1.00 76.44 89 GLN A N 1
ATOM 714 C CA . GLN A 1 89 ? 21.530 16.340 -20.586 1.00 76.44 89 GLN A CA 1
ATOM 715 C C . GLN A 1 89 ? 20.079 16.134 -20.102 1.00 76.44 89 GLN A C 1
ATOM 717 O O . GLN A 1 89 ? 19.183 16.913 -20.427 1.00 76.44 89 GLN A O 1
ATOM 722 N N . ALA A 1 90 ? 19.811 15.075 -19.329 1.00 74.62 90 ALA A N 1
ATOM 723 C CA . ALA A 1 90 ? 18.472 14.785 -18.814 1.00 74.62 90 ALA A CA 1
ATOM 724 C C . ALA A 1 90 ? 18.076 15.671 -17.615 1.00 74.62 90 ALA A C 1
ATOM 726 O O . ALA A 1 90 ? 16.882 15.837 -17.356 1.00 74.62 90 ALA A O 1
ATOM 727 N N . HIS A 1 91 ? 19.053 16.237 -16.899 1.00 73.44 91 HIS A N 1
ATOM 728 C CA . HIS A 1 91 ? 18.846 17.089 -15.723 1.00 73.44 91 HIS A CA 1
ATOM 729 C C . HIS A 1 91 ? 18.844 18.593 -16.034 1.00 73.44 91 HIS A C 1
ATOM 731 O O . HIS A 1 91 ? 18.427 19.372 -15.184 1.00 73.44 91 HIS A O 1
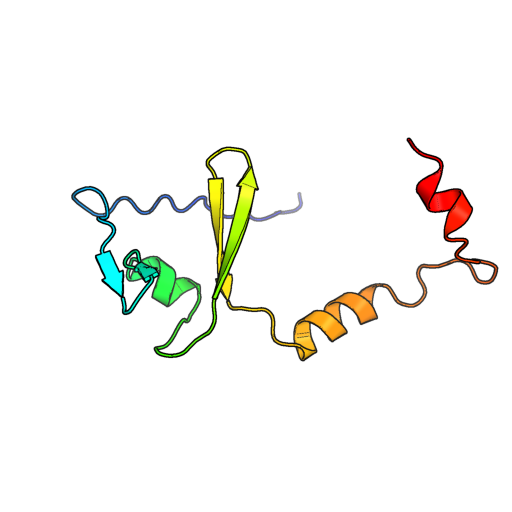ATOM 737 N N . GLU A 1 92 ? 19.222 19.009 -17.246 1.00 66.56 92 GLU A N 1
ATOM 738 C CA . GLU A 1 92 ? 19.264 20.424 -17.663 1.00 66.56 92 GLU A CA 1
ATOM 739 C C . GLU A 1 92 ? 17.888 21.095 -17.826 1.00 66.56 92 GLU A C 1
ATOM 741 O O . GLU A 1 92 ? 17.801 22.301 -18.048 1.00 66.56 92 GLU A O 1
ATOM 746 N N . ARG A 1 93 ? 16.786 20.353 -17.675 1.00 60.31 93 ARG A N 1
ATOM 747 C CA . ARG A 1 93 ? 15.428 20.922 -17.645 1.00 60.31 93 ARG A CA 1
ATOM 748 C C . ARG A 1 93 ? 15.089 21.402 -16.229 1.00 60.31 93 ARG A C 1
ATOM 750 O O . ARG A 1 93 ? 14.251 20.793 -15.563 1.00 60.31 93 ARG A O 1
ATOM 757 N N . GLY A 1 94 ? 15.803 22.432 -15.777 1.00 55.88 94 GLY A N 1
ATOM 758 C CA . GLY A 1 94 ? 15.480 23.220 -14.582 1.00 55.88 94 GLY A CA 1
ATOM 759 C C . GLY A 1 94 ? 14.357 24.212 -14.844 1.00 55.88 94 GLY A C 1
ATOM 760 O O . GLY A 1 94 ? 14.382 24.842 -15.924 1.00 55.88 94 GLY A O 1
#

Radius of gyration: 19.88 Å; chains: 1; bounding box: 46×36×49 Å

Secondary structure (DSSP, 8-state):
--------------SSPPPEEEETTEEEEPPPHHHHHHTT--TT--EEEEEEETTEEEEEEPPPHHHHHHHHHTTTT-S-TT----HHHHH---

Foldseek 3Di:
DDPPDPPPPDPDPDDDDWDWDDDPPDIDTDDDPVRCVVQVDDPPFDWDWADPDVVDIDIHGDQDPVNVVVVVVVCPPVDDPPDDDDPVVVPVPD